Protein AF-A0A527ZE12-F1 (afdb_monomer_lite)

Radius of gyration: 19.76 Å; chains: 1; bounding box: 48×26×56 Å

pLDDT: mean 81.11, std 10.8, range [46.97, 96.56]

Structure (mmCIF, N/CA/C/O backbone):
data_AF-A0A527ZE12-F1
#
_entry.id   AF-A0A527ZE12-F1
#
loop_
_atom_site.group_PDB
_atom_site.id
_atom_site.type_symbol
_atom_site.label_atom_id
_atom_site.label_alt_id
_atom_site.label_comp_id
_atom_site.label_asym_id
_atom_site.label_entity_id
_atom_site.label_seq_id
_atom_site.pdbx_PDB_ins_code
_atom_site.Cartn_x
_atom_site.Cartn_y
_atom_site.Cartn_z
_atom_site.occupancy
_atom_site.B_iso_or_equiv
_atom_site.auth_seq_id
_atom_site.auth_comp_id
_atom_site.auth_asym_id
_atom_site.auth_atom_id
_atom_site.pdbx_PDB_model_num
ATOM 1 N N . MET A 1 1 ? -32.754 -19.584 33.572 1.00 46.97 1 MET A N 1
ATOM 2 C CA . MET A 1 1 ? -31.486 -18.838 33.707 1.00 46.97 1 MET A CA 1
ATOM 3 C C . MET A 1 1 ? -30.591 -19.294 32.567 1.00 46.97 1 MET A C 1
ATOM 5 O O . MET A 1 1 ? -30.130 -20.422 32.607 1.00 46.97 1 MET A O 1
ATOM 9 N N . GLN A 1 2 ? -30.487 -18.518 31.485 1.00 53.53 2 GLN A N 1
ATOM 10 C CA . GLN A 1 2 ? -29.563 -18.822 30.387 1.00 53.53 2 GLN A CA 1
ATOM 11 C C . GLN A 1 2 ? -28.365 -17.892 30.532 1.00 53.53 2 GLN A C 1
ATOM 13 O O . GLN A 1 2 ? -28.502 -16.682 30.351 1.00 53.53 2 GLN A O 1
ATOM 18 N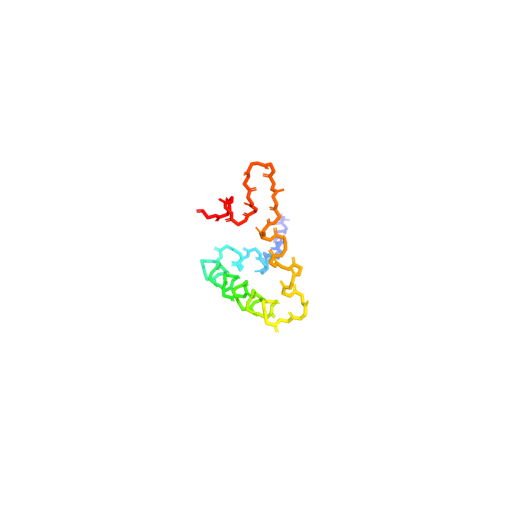 N . ASP A 1 3 ? -27.223 -18.467 30.898 1.00 54.00 3 ASP A N 1
ATOM 19 C CA . ASP A 1 3 ? -25.947 -17.772 31.007 1.00 54.00 3 ASP A CA 1
ATOM 20 C C . ASP A 1 3 ? -25.576 -17.152 29.655 1.00 54.00 3 ASP A C 1
ATOM 22 O O . ASP A 1 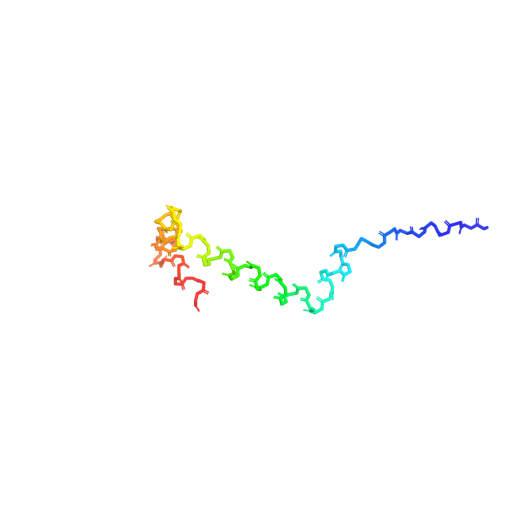3 ? -25.192 -17.839 28.704 1.00 54.00 3 ASP A O 1
ATOM 26 N N . GLN A 1 4 ? -25.702 -15.829 29.559 1.00 60.41 4 GLN A N 1
ATOM 27 C CA . GLN A 1 4 ? -25.157 -15.050 28.453 1.00 60.41 4 GLN A CA 1
ATOM 28 C C . GLN A 1 4 ? -23.638 -15.029 28.619 1.00 60.41 4 GLN A C 1
ATOM 30 O O . GLN A 1 4 ? -23.074 -14.143 29.255 1.00 60.41 4 GLN A O 1
ATOM 35 N N . LYS A 1 5 ? -22.969 -16.052 28.084 1.00 62.56 5 LYS A N 1
ATOM 36 C CA . LYS A 1 5 ? -21.508 -16.112 28.011 1.00 62.56 5 LYS A CA 1
ATOM 37 C C . LYS A 1 5 ? -21.056 -14.901 27.179 1.00 62.56 5 LYS A C 1
ATOM 39 O O . LYS A 1 5 ? -21.403 -14.859 25.993 1.00 62.56 5 LYS A O 1
ATOM 44 N N . PRO A 1 6 ? -20.351 -13.904 27.748 1.00 59.06 6 PRO A N 1
ATOM 45 C CA . PRO A 1 6 ? -19.919 -12.751 26.977 1.00 59.06 6 PRO A CA 1
ATOM 46 C C . PRO A 1 6 ? -19.016 -13.278 25.866 1.00 59.06 6 PRO A C 1
ATOM 48 O O . PRO A 1 6 ? -17.976 -13.886 26.122 1.00 59.06 6 PRO A O 1
ATOM 51 N N . ARG A 1 7 ? -19.459 -13.130 24.614 1.00 66.19 7 ARG A N 1
ATOM 52 C CA . ARG A 1 7 ? -18.599 -13.397 23.464 1.00 66.19 7 ARG A CA 1
ATOM 53 C C . ARG A 1 7 ? -17.464 -12.389 23.595 1.00 66.19 7 ARG A C 1
ATOM 55 O O . ARG A 1 7 ? -17.786 -11.203 23.629 1.00 66.19 7 ARG A O 1
ATOM 62 N N . PRO A 1 8 ? -16.193 -12.807 23.721 1.00 64.00 8 PRO A N 1
ATOM 63 C CA . PRO A 1 8 ? -15.102 -11.854 23.801 1.00 64.00 8 PRO A CA 1
ATOM 64 C C . PRO A 1 8 ? -15.164 -11.041 22.514 1.00 64.00 8 PRO A C 1
ATOM 66 O O . PRO A 1 8 ? -14.954 -11.572 21.420 1.00 64.00 8 PRO A O 1
ATOM 69 N N . ILE A 1 9 ? -15.588 -9.785 22.634 1.00 64.25 9 ILE A N 1
ATOM 70 C CA . ILE A 1 9 ? -15.621 -8.873 21.507 1.00 64.25 9 ILE A CA 1
ATOM 71 C C . ILE A 1 9 ? -14.158 -8.744 21.106 1.00 64.25 9 ILE A C 1
ATOM 73 O O . ILE A 1 9 ? -13.295 -8.362 21.891 1.00 64.25 9 ILE A O 1
ATOM 77 N N . SER A 1 10 ? -13.869 -9.274 19.922 1.00 78.50 10 SER A N 1
ATOM 78 C CA . SER A 1 10 ? -12.528 -9.383 19.379 1.00 78.50 10 SER A CA 1
ATOM 79 C C . SER A 1 10 ? -11.923 -7.984 19.334 1.00 78.50 10 SER A C 1
ATOM 81 O O . SER A 1 10 ? -12.417 -7.145 18.587 1.00 78.50 10 SER A O 1
ATOM 83 N N . ILE A 1 11 ? -10.861 -7.745 20.108 1.00 77.69 11 ILE A N 1
ATOM 84 C CA . ILE A 1 11 ? -10.137 -6.462 20.155 1.00 77.69 11 ILE A CA 1
ATOM 85 C C . ILE A 1 11 ? -9.788 -5.973 18.742 1.00 77.69 11 ILE A C 1
ATOM 87 O O . ILE A 1 11 ? -9.864 -4.785 18.464 1.00 77.69 11 ILE A O 1
ATOM 91 N N . PHE A 1 12 ? -9.501 -6.887 17.808 1.00 75.69 12 PHE A N 1
ATOM 92 C CA . PHE A 1 12 ? -9.296 -6.556 16.397 1.00 75.69 12 PHE A CA 1
ATOM 93 C C . PHE A 1 12 ? -10.529 -5.948 15.724 1.00 75.69 12 PHE A C 1
ATOM 95 O O . PHE A 1 12 ? -10.385 -5.014 14.948 1.00 75.69 12 PHE A O 1
ATOM 102 N N . ARG A 1 13 ? -11.740 -6.444 16.000 1.00 77.56 13 ARG A N 1
ATOM 103 C CA . ARG A 1 13 ? -12.976 -5.865 15.448 1.00 77.56 13 ARG A CA 1
ATOM 104 C C . ARG A 1 13 ? -13.289 -4.506 16.051 1.00 77.56 13 ARG A C 1
ATOM 106 O O . ARG A 1 13 ? -13.735 -3.635 15.322 1.00 77.56 13 ARG A O 1
ATOM 113 N N . GLU A 1 14 ? -13.066 -4.333 17.348 1.00 78.69 14 GLU A N 1
ATOM 114 C CA . GLU A 1 14 ? -13.292 -3.053 18.025 1.00 78.69 14 GLU A CA 1
ATOM 115 C C . GLU A 1 14 ? -12.267 -2.002 17.585 1.00 78.69 14 GLU A C 1
ATOM 117 O O . GLU A 1 14 ? -12.629 -0.870 17.281 1.00 78.69 14 GLU A O 1
ATOM 122 N N . PHE A 1 15 ? -11.008 -2.412 17.417 1.00 78.12 15 PHE A N 1
ATOM 123 C CA . PHE A 1 15 ? -9.974 -1.592 16.801 1.00 78.12 15 PHE A CA 1
ATOM 124 C C . PHE A 1 15 ? -10.346 -1.225 15.361 1.00 78.12 15 PHE A C 1
ATOM 126 O O . PHE A 1 15 ? -10.413 -0.045 15.054 1.00 78.12 15 PHE A O 1
ATOM 133 N N . LEU A 1 16 ? -10.673 -2.192 14.496 1.00 79.31 16 LEU A N 1
ATOM 134 C CA . LEU A 1 16 ? -11.077 -1.923 13.106 1.00 79.31 16 LEU A CA 1
ATOM 135 C C . LEU A 1 16 ? -12.355 -1.076 12.992 1.00 79.31 16 LEU A C 1
ATOM 137 O O . LEU A 1 16 ? -12.518 -0.364 12.008 1.00 79.31 16 LEU A O 1
ATOM 141 N N . ALA A 1 17 ? -13.253 -1.154 13.977 1.00 79.06 17 ALA A N 1
ATOM 142 C CA . ALA A 1 17 ? -14.443 -0.310 14.062 1.00 79.06 17 ALA A CA 1
ATOM 143 C C . ALA A 1 17 ? -14.135 1.111 14.564 1.00 79.06 17 ALA A C 1
ATOM 145 O O . ALA A 1 17 ? -14.985 1.992 14.447 1.00 79.06 17 ALA A O 1
ATOM 146 N N . SER A 1 18 ? -12.943 1.347 15.120 1.00 78.31 18 SER A N 1
ATOM 147 C CA . SER A 1 18 ? -12.503 2.677 15.532 1.00 78.31 18 SER A CA 1
ATOM 148 C C . SER A 1 18 ? -12.030 3.494 14.327 1.00 78.31 18 SER A C 1
ATOM 150 O O . SER A 1 18 ? -11.272 3.019 13.482 1.00 78.31 18 SER A O 1
ATOM 152 N N . GLU A 1 19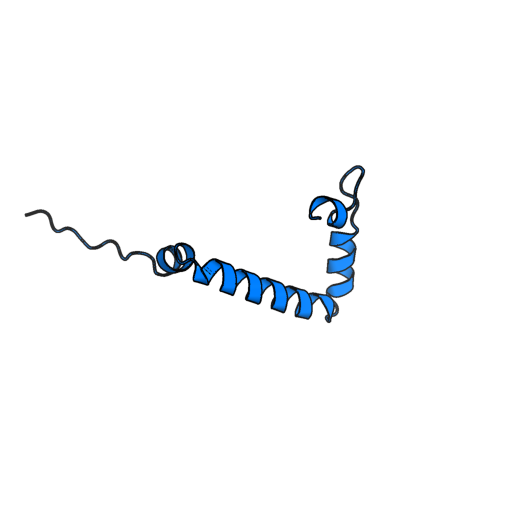 ? -12.428 4.763 14.277 1.00 76.44 19 GLU A N 1
ATOM 153 C CA . GLU A 1 19 ? -12.004 5.714 13.242 1.00 76.44 19 GLU A CA 1
ATOM 154 C C . GLU A 1 19 ? -10.469 5.876 13.200 1.00 76.44 19 GLU A C 1
ATOM 156 O O . GLU A 1 19 ? -9.861 5.976 12.133 1.00 76.44 19 GLU A O 1
ATOM 161 N N . ALA A 1 20 ? -9.817 5.793 14.366 1.00 82.19 20 ALA A N 1
ATOM 162 C CA . ALA A 1 20 ? -8.365 5.880 14.497 1.00 82.19 20 ALA A CA 1
ATOM 163 C C . ALA A 1 20 ? -7.615 4.712 13.830 1.00 82.19 20 ALA A C 1
ATOM 165 O O . ALA A 1 20 ? -6.482 4.898 13.376 1.00 82.19 20 ALA A O 1
ATOM 166 N N . ALA A 1 21 ? -8.218 3.522 13.724 1.00 86.38 21 ALA A N 1
ATOM 167 C CA . ALA A 1 21 ? -7.556 2.380 13.096 1.00 86.38 21 ALA A CA 1
ATOM 168 C C . ALA A 1 21 ? -7.302 2.597 11.605 1.00 86.38 21 ALA A C 1
ATOM 170 O O . ALA A 1 21 ? -6.246 2.196 11.118 1.00 86.38 21 ALA A O 1
ATOM 171 N N . GLY A 1 22 ? -8.202 3.288 10.897 1.00 86.88 22 GLY A N 1
ATOM 172 C CA . GLY A 1 22 ? -7.976 3.663 9.500 1.00 86.88 22 GLY A CA 1
ATOM 173 C C . GLY A 1 22 ? -6.723 4.528 9.341 1.00 86.88 22 GLY A C 1
ATOM 174 O O . GLY A 1 22 ? -5.867 4.235 8.506 1.00 86.88 22 GLY A O 1
ATOM 175 N N . GLY A 1 23 ? -6.562 5.533 10.208 1.00 90.12 23 GLY A N 1
ATOM 176 C CA . GLY A 1 23 ? -5.382 6.402 10.223 1.00 90.12 23 GLY A CA 1
ATOM 177 C C . GLY A 1 23 ? -4.088 5.657 10.563 1.00 90.12 23 GLY A C 1
ATOM 178 O O . GLY A 1 23 ? -3.073 5.846 9.894 1.00 90.12 23 GLY A O 1
ATOM 179 N N . ILE A 1 24 ? -4.117 4.764 11.555 1.00 90.44 24 ILE A N 1
ATOM 180 C CA . ILE A 1 24 ? -2.949 3.951 11.937 1.00 90.44 24 ILE A CA 1
ATOM 181 C C . ILE A 1 24 ? -2.537 3.012 10.800 1.00 90.44 24 ILE A C 1
ATOM 183 O O . ILE A 1 24 ? -1.351 2.925 10.478 1.00 90.44 24 ILE A O 1
ATOM 187 N N . VAL A 1 25 ? -3.500 2.342 10.165 1.00 91.50 25 VAL A N 1
ATOM 188 C CA . VAL A 1 25 ? -3.237 1.460 9.020 1.00 91.50 25 VAL A CA 1
ATOM 189 C C . VAL A 1 25 ? -2.661 2.253 7.849 1.00 91.50 25 VAL A C 1
ATOM 191 O O . VAL A 1 25 ? -1.693 1.802 7.239 1.00 91.50 25 VAL A O 1
ATOM 194 N N . LEU A 1 26 ? -3.185 3.450 7.570 1.00 93.06 26 LEU A N 1
ATOM 195 C CA . LEU A 1 26 ? -2.665 4.317 6.513 1.00 93.06 26 LEU A CA 1
ATOM 196 C C . LEU A 1 26 ? -1.218 4.750 6.787 1.00 93.06 26 LEU A C 1
ATOM 198 O O . LEU A 1 26 ? -0.368 4.648 5.902 1.00 93.06 26 LEU A O 1
ATOM 202 N N . MET A 1 27 ? -0.913 5.180 8.014 1.00 95.81 27 MET A N 1
ATOM 203 C CA . MET A 1 27 ? 0.453 5.542 8.408 1.00 95.81 27 MET A CA 1
ATOM 204 C C . MET A 1 27 ? 1.411 4.352 8.292 1.00 95.81 27 MET A C 1
ATOM 206 O O . MET A 1 27 ? 2.518 4.502 7.774 1.00 95.81 27 MET A O 1
ATOM 210 N N . ALA A 1 28 ? 0.983 3.164 8.724 1.00 95.31 28 ALA A N 1
ATOM 211 C CA . ALA A 1 28 ? 1.777 1.947 8.601 1.00 95.31 28 ALA A CA 1
ATOM 212 C C . ALA A 1 28 ? 2.029 1.579 7.129 1.00 95.31 28 ALA A C 1
ATOM 214 O O . ALA A 1 28 ? 3.164 1.282 6.760 1.00 95.31 28 ALA A O 1
ATOM 215 N N . ALA A 1 29 ? 1.004 1.653 6.275 1.00 95.00 29 ALA A N 1
ATOM 216 C CA . ALA A 1 29 ? 1.135 1.402 4.842 1.00 95.00 29 ALA A CA 1
ATOM 217 C C . ALA A 1 29 ? 2.101 2.394 4.174 1.00 95.00 29 ALA A C 1
ATOM 219 O O . ALA A 1 29 ? 2.959 1.979 3.397 1.00 95.00 29 ALA A O 1
ATOM 220 N N . ALA A 1 30 ? 2.026 3.681 4.524 1.00 95.00 30 ALA A N 1
ATOM 221 C CA . ALA A 1 30 ? 2.941 4.702 4.020 1.00 95.00 30 ALA A CA 1
ATOM 222 C C . ALA A 1 30 ? 4.394 4.450 4.462 1.00 95.00 30 ALA A C 1
ATOM 224 O O . ALA A 1 30 ? 5.311 4.510 3.643 1.00 95.00 30 ALA A O 1
ATOM 225 N N . ALA A 1 31 ? 4.612 4.110 5.736 1.00 96.56 31 ALA A N 1
ATOM 226 C CA . ALA A 1 31 ? 5.940 3.771 6.244 1.00 96.56 31 ALA A CA 1
ATOM 227 C C . ALA A 1 31 ? 6.521 2.534 5.538 1.00 96.56 31 ALA A C 1
ATOM 229 O O . ALA A 1 31 ? 7.682 2.541 5.130 1.00 96.56 31 ALA A O 1
ATOM 230 N N . LEU A 1 32 ? 5.706 1.495 5.335 1.00 93.69 32 LEU A N 1
ATOM 231 C CA . LEU A 1 32 ? 6.104 0.306 4.582 1.00 93.69 32 LEU A CA 1
ATOM 232 C C . LEU A 1 32 ? 6.424 0.638 3.123 1.00 93.69 32 LEU A C 1
ATOM 234 O O . LEU A 1 32 ? 7.433 0.158 2.612 1.00 93.69 32 LEU A O 1
ATOM 238 N N . ALA A 1 33 ? 5.628 1.485 2.469 1.00 90.62 33 ALA A N 1
ATOM 239 C CA . ALA A 1 33 ? 5.897 1.929 1.105 1.00 90.62 33 ALA A CA 1
ATOM 240 C C . ALA A 1 33 ? 7.254 2.644 1.002 1.00 90.62 33 ALA A C 1
ATOM 242 O O . ALA A 1 33 ? 8.027 2.351 0.091 1.00 90.62 33 ALA A O 1
ATOM 243 N N . LEU A 1 34 ? 7.592 3.510 1.968 1.00 92.94 34 LEU A N 1
ATOM 244 C CA . LEU A 1 34 ? 8.911 4.148 2.038 1.00 92.94 34 LEU A CA 1
ATOM 245 C C . LEU A 1 34 ? 10.032 3.122 2.238 1.00 92.94 34 LEU A C 1
ATOM 247 O O . LEU A 1 34 ? 11.041 3.191 1.541 1.00 92.94 34 LEU A O 1
ATOM 251 N N . ILE A 1 35 ? 9.870 2.154 3.143 1.00 94.38 35 ILE A N 1
ATOM 252 C CA . ILE A 1 35 ? 10.880 1.107 3.370 1.00 94.38 35 ILE A CA 1
ATOM 253 C C . ILE A 1 35 ? 11.111 0.299 2.090 1.00 94.38 35 ILE A C 1
ATOM 255 O O . ILE A 1 35 ? 12.254 0.135 1.665 1.00 94.38 35 ILE A O 1
ATOM 259 N N . VAL A 1 36 ? 10.036 -0.169 1.452 1.00 90.94 36 VAL A N 1
ATOM 260 C CA . VAL A 1 36 ? 10.114 -0.968 0.222 1.00 90.94 36 VAL A CA 1
ATOM 261 C C . VAL A 1 36 ? 10.783 -0.169 -0.898 1.00 90.94 36 VAL A C 1
ATOM 263 O O . VAL A 1 36 ? 11.712 -0.683 -1.523 1.00 90.94 36 VAL A O 1
ATOM 266 N N . ALA A 1 37 ? 10.394 1.094 -1.094 1.00 86.62 37 ALA A N 1
ATOM 267 C CA . ALA A 1 37 ? 10.941 1.968 -2.132 1.00 86.62 37 ALA A CA 1
ATOM 268 C C . ALA A 1 37 ? 12.432 2.315 -1.950 1.00 86.62 37 ALA A C 1
ATOM 270 O O . ALA A 1 37 ? 13.095 2.637 -2.930 1.00 86.62 37 ALA A O 1
ATOM 271 N N . ASN A 1 38 ? 12.967 2.235 -0.727 1.00 90.81 38 ASN A N 1
ATOM 272 C CA . ASN A 1 38 ? 14.385 2.488 -0.430 1.00 90.81 38 ASN A CA 1
ATOM 273 C C . ASN A 1 38 ? 15.218 1.196 -0.290 1.00 90.81 38 ASN A C 1
ATOM 275 O O . ASN A 1 38 ? 16.375 1.244 0.126 1.00 90.81 38 ASN A O 1
ATOM 279 N N . SER A 1 39 ? 14.643 0.033 -0.603 1.00 87.75 39 SER A N 1
ATOM 280 C CA . SER A 1 39 ? 15.284 -1.279 -0.440 1.00 87.75 39 SER A CA 1
ATOM 281 C C . SER A 1 39 ? 15.573 -1.951 -1.792 1.00 87.75 39 SER A C 1
ATOM 283 O O . SER A 1 39 ? 15.059 -1.503 -2.815 1.00 87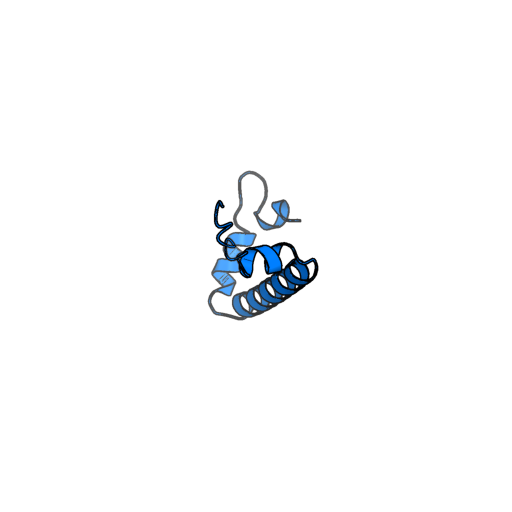.75 39 SER A O 1
ATOM 285 N N . PRO A 1 40 ? 16.309 -3.081 -1.835 1.00 86.06 40 PRO A N 1
ATOM 286 C CA . PRO A 1 40 ? 16.485 -3.868 -3.062 1.00 86.06 40 PRO A CA 1
ATOM 287 C C . PRO A 1 40 ? 15.174 -4.369 -3.698 1.00 86.06 40 PRO A C 1
ATOM 289 O O . PRO A 1 40 ? 15.168 -4.756 -4.862 1.00 86.06 40 PRO A O 1
ATOM 292 N N . LEU A 1 41 ? 14.051 -4.353 -2.965 1.00 84.38 41 LEU A N 1
ATOM 293 C CA . LEU A 1 41 ? 12.724 -4.673 -3.508 1.00 84.38 41 LEU A CA 1
ATOM 294 C C . LEU A 1 41 ? 12.121 -3.529 -4.339 1.00 84.38 41 LEU A C 1
ATOM 296 O O . LEU A 1 41 ? 11.101 -3.736 -5.000 1.00 84.38 41 LEU A O 1
ATOM 300 N N . ALA A 1 42 ? 12.735 -2.342 -4.338 1.00 83.94 42 ALA A N 1
ATOM 301 C CA . ALA A 1 42 ? 12.254 -1.169 -5.059 1.00 83.94 42 ALA A CA 1
ATOM 302 C C . ALA A 1 42 ? 12.050 -1.447 -6.551 1.00 83.94 42 ALA A C 1
ATOM 304 O O . ALA A 1 42 ? 11.002 -1.104 -7.090 1.00 83.94 42 ALA A O 1
ATOM 305 N N . GLU A 1 43 ? 12.992 -2.130 -7.210 1.00 80.62 43 GLU A N 1
ATOM 306 C CA . GLU A 1 43 ? 12.855 -2.479 -8.630 1.00 80.62 43 GLU A CA 1
ATOM 307 C C . GLU A 1 43 ? 11.601 -3.315 -8.883 1.00 80.62 43 GLU A C 1
ATOM 309 O O . GLU A 1 43 ? 10.823 -3.001 -9.779 1.00 80.62 43 GLU A O 1
ATOM 314 N N . THR A 1 44 ? 11.341 -4.328 -8.051 1.00 84.31 44 THR A N 1
ATOM 315 C CA . THR A 1 44 ? 10.130 -5.152 -8.172 1.00 84.31 44 THR A CA 1
ATOM 316 C C . THR A 1 44 ? 8.851 -4.376 -7.848 1.00 84.31 44 THR A C 1
ATOM 318 O O . THR A 1 44 ? 7.842 -4.557 -8.528 1.00 84.31 44 THR A O 1
ATOM 321 N N . TYR A 1 45 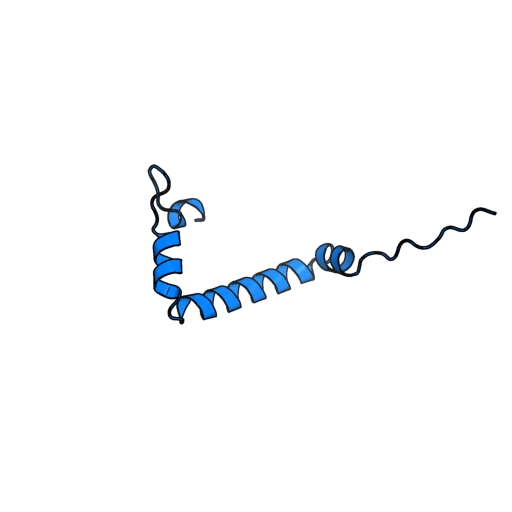? 8.889 -3.467 -6.869 1.00 83.44 45 TYR A N 1
ATOM 322 C CA . TYR A 1 45 ? 7.770 -2.590 -6.512 1.00 83.44 45 TYR A CA 1
ATOM 323 C C . TYR A 1 45 ? 7.413 -1.626 -7.654 1.00 83.44 45 TYR A C 1
ATOM 325 O O . TYR A 1 45 ? 6.251 -1.532 -8.059 1.00 83.44 45 TYR A O 1
ATOM 333 N N . PHE A 1 46 ? 8.411 -0.960 -8.238 1.00 82.50 46 PHE A N 1
ATOM 334 C CA . PHE A 1 46 ? 8.209 -0.064 -9.374 1.00 82.50 46 PHE A CA 1
ATOM 335 C C . PHE A 1 46 ? 7.856 -0.819 -10.653 1.00 82.50 46 PHE A C 1
ATOM 337 O O . PHE A 1 46 ? 7.025 -0.325 -11.414 1.00 82.50 46 PHE A O 1
ATOM 344 N N . ALA A 1 47 ? 8.413 -2.013 -10.871 1.00 83.00 47 ALA A N 1
ATOM 345 C CA . ALA A 1 47 ? 8.038 -2.875 -11.986 1.00 83.00 47 ALA A CA 1
ATOM 346 C C . ALA A 1 47 ? 6.575 -3.318 -11.883 1.00 83.00 47 ALA A C 1
ATOM 348 O O . ALA A 1 47 ? 5.878 -3.299 -12.889 1.00 83.00 47 ALA A O 1
ATOM 349 N N . ALA A 1 48 ? 6.079 -3.644 -10.685 1.00 82.88 48 ALA A N 1
ATOM 350 C CA . ALA A 1 48 ? 4.669 -3.967 -10.474 1.00 82.88 48 ALA A CA 1
ATOM 351 C C . ALA A 1 48 ? 3.751 -2.758 -10.730 1.00 82.88 48 ALA A C 1
ATOM 353 O O . ALA A 1 48 ? 2.722 -2.900 -11.383 1.00 82.88 48 ALA A O 1
ATOM 354 N N . LEU A 1 49 ? 4.138 -1.558 -10.283 1.00 81.06 49 LEU A N 1
ATOM 355 C CA . LEU A 1 49 ? 3.395 -0.318 -10.555 1.00 81.06 49 LEU A CA 1
ATOM 356 C C . LEU A 1 49 ? 3.390 0.063 -12.044 1.00 81.06 49 LEU A C 1
ATOM 358 O O . LEU A 1 49 ? 2.385 0.554 -12.558 1.00 81.06 49 LEU A O 1
ATOM 362 N N . HIS A 1 50 ? 4.498 -0.163 -12.748 1.00 79.94 50 HIS A N 1
ATOM 363 C CA . HIS A 1 50 ? 4.613 0.098 -14.186 1.00 79.94 50 HIS A CA 1
ATOM 364 C C . HIS A 1 50 ? 4.150 -1.076 -15.050 1.00 79.94 50 HIS A C 1
ATOM 366 O O . HIS A 1 50 ? 4.066 -0.925 -16.269 1.00 79.94 50 HIS A O 1
ATOM 372 N N . ALA A 1 51 ? 3.823 -2.223 -14.451 1.00 81.19 51 ALA A N 1
ATOM 373 C CA . ALA A 1 51 ? 3.312 -3.369 -15.178 1.00 81.19 51 ALA A CA 1
ATOM 374 C C . ALA A 1 51 ? 2.025 -2.963 -15.893 1.00 81.19 51 ALA A C 1
ATOM 376 O O . ALA A 1 51 ? 1.098 -2.418 -15.290 1.00 81.19 51 ALA A O 1
ATOM 377 N N . TYR A 1 52 ? 1.986 -3.210 -17.198 1.00 74.69 52 TYR A N 1
ATOM 378 C CA . TYR A 1 52 ? 0.813 -2.942 -18.013 1.00 74.69 52 TYR A CA 1
ATOM 379 C C . TYR A 1 52 ? -0.242 -4.008 -17.739 1.00 74.69 52 TYR A C 1
ATOM 381 O O . TYR A 1 52 ? -0.033 -5.190 -18.017 1.00 74.69 52 TYR A O 1
ATOM 389 N N . LEU A 1 53 ? -1.382 -3.582 -17.196 1.00 79.12 53 LEU A N 1
ATOM 390 C CA . LEU A 1 53 ? -2.569 -4.409 -17.037 1.00 79.12 53 LEU A CA 1
ATOM 391 C C . LEU A 1 53 ? -3.590 -3.979 -18.101 1.00 79.12 53 LEU A C 1
ATOM 393 O O . LEU A 1 53 ? -4.386 -3.056 -17.911 1.00 79.12 53 LEU A O 1
ATOM 397 N N . GLY A 1 54 ? -3.526 -4.632 -19.264 1.00 80.56 54 GLY A N 1
ATOM 398 C CA . GLY A 1 54 ? -4.332 -4.273 -20.432 1.00 80.56 54 GLY A CA 1
ATOM 399 C C . GLY A 1 54 ? -3.811 -2.993 -21.108 1.00 80.56 54 GLY A C 1
ATOM 400 O O . GLY A 1 54 ? -2.660 -2.989 -21.540 1.00 80.56 54 GLY A O 1
ATOM 401 N N . PRO A 1 55 ? -4.618 -1.920 -21.240 1.00 81.94 55 PRO A N 1
ATOM 402 C CA . PRO A 1 55 ? -4.201 -0.692 -21.925 1.00 81.94 55 PRO A CA 1
ATOM 403 C C . PRO A 1 55 ? -3.393 0.280 -21.047 1.00 81.94 55 PRO A C 1
ATOM 405 O O . PRO A 1 55 ? -2.752 1.184 -21.578 1.00 81.94 55 PRO A O 1
ATOM 408 N N . LEU A 1 56 ? -3.431 0.127 -19.720 1.00 79.50 56 LEU A N 1
ATOM 409 C CA . LEU A 1 56 ? -2.854 1.069 -18.756 1.00 79.50 56 LEU A CA 1
ATOM 410 C C . LEU A 1 56 ? -1.981 0.334 -17.732 1.00 79.50 56 LEU A C 1
ATOM 412 O O . LEU A 1 56 ? -2.199 -0.844 -17.449 1.00 79.50 56 LEU A O 1
ATOM 416 N N . SER A 1 57 ? -0.984 1.022 -17.173 1.00 83.38 57 SER A N 1
ATOM 417 C CA . SER A 1 57 ? -0.172 0.468 -16.084 1.00 83.38 57 SER A CA 1
ATOM 418 C C . SER A 1 57 ? -0.942 0.432 -14.764 1.00 83.38 57 SER A C 1
ATOM 420 O O . SER A 1 57 ? -1.873 1.211 -14.568 1.00 83.38 57 SER A O 1
ATOM 422 N N . VAL A 1 58 ? -0.553 -0.451 -13.840 1.00 82.44 58 VAL A N 1
ATOM 423 C CA . VAL A 1 58 ? -1.170 -0.552 -12.500 1.00 82.44 58 VAL A CA 1
ATOM 424 C C . VAL A 1 58 ? -1.211 0.809 -11.795 1.00 82.44 58 VAL A C 1
ATOM 426 O O . VAL A 1 58 ? -2.226 1.157 -11.202 1.00 82.44 58 VAL A O 1
ATOM 429 N N . SER A 1 59 ? -0.158 1.615 -11.934 1.00 83.88 59 SER A N 1
ATOM 430 C CA . SER A 1 59 ? -0.089 2.986 -11.415 1.00 83.88 59 SER A CA 1
ATOM 431 C C . SER A 1 59 ? -1.214 3.891 -11.942 1.00 83.88 59 SER A C 1
ATOM 433 O O . SER A 1 59 ? -1.794 4.655 -11.179 1.00 83.88 59 SER A O 1
ATOM 435 N N . HIS A 1 60 ? -1.578 3.773 -13.224 1.00 83.25 60 HIS A N 1
ATOM 436 C CA . HIS A 1 60 ? -2.682 4.544 -13.811 1.00 83.25 60 HIS A CA 1
ATOM 437 C C . HIS A 1 60 ? -4.064 4.070 -13.354 1.00 83.25 60 HIS A C 1
ATOM 439 O O . HIS A 1 60 ? -5.019 4.822 -13.464 1.00 83.25 60 HIS A O 1
ATOM 445 N N . TRP A 1 61 ? -4.198 2.827 -12.891 1.00 83.62 61 TRP A N 1
ATOM 446 C CA . TRP A 1 61 ? -5.474 2.312 -12.392 1.00 83.62 61 TRP A CA 1
ATOM 447 C C . TRP A 1 61 ? -5.768 2.742 -10.957 1.00 83.62 61 TRP A C 1
ATOM 449 O O . TRP A 1 61 ? -6.931 2.851 -10.579 1.00 83.62 61 TRP A O 1
ATOM 459 N N . ILE A 1 62 ? -4.724 2.930 -10.147 1.00 85.31 62 ILE A N 1
ATOM 460 C CA . ILE A 1 62 ? -4.858 3.304 -8.734 1.00 85.31 62 ILE A CA 1
ATOM 461 C C . ILE A 1 62 ? -4.903 4.824 -8.505 1.00 85.31 62 ILE A C 1
ATOM 463 O O . ILE A 1 62 ? -5.115 5.237 -7.366 1.00 85.31 62 ILE A 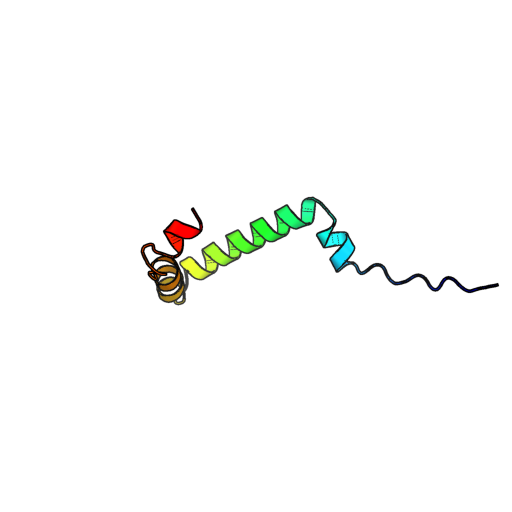O 1
ATOM 467 N N . ASN A 1 63 ? -4.673 5.630 -9.549 1.00 82.44 63 ASN A N 1
ATOM 468 C CA . ASN A 1 63 ? -4.663 7.098 -9.530 1.00 82.44 63 ASN A CA 1
ATOM 469 C C . ASN A 1 63 ? -5.880 7.655 -10.272 1.00 82.44 63 ASN A C 1
ATOM 471 O O . ASN A 1 63 ? -6.593 8.498 -9.687 1.00 82.44 63 ASN A O 1
#

Sequence (63 aa):
MQDQKPRPISIFREFLASEAAGGIVLMAAAALALIVANSPLAETYFAALHAYLGPLSVSHWIN

Secondary structure (DSSP, 8-state):
----------HHHHHHHSHHHHHHHHHHHHHHHHHHHTSTTHHHHHHHHH-EETTEEHHHHH-

Foldseek 3Di:
DDDPPPPPPPPVVVLVVDPVNVVVVVVVVVVVVVVCCPDPNVVVVVCQQQPDDDPGGVVVVVD